Protein AF-A0A819LR64-F1 (afdb_monomer_lite)

Secondary structure (DSSP, 8-state):
-HHHHHHHHHHHHHHTT-TT--HHHHHHHTT--HHHHHHHHT--HHHHH--TTS----S---HHHHHHHHHHHHSS---HHHHHHHHHHHS-----HHHHHHHHHHH-

Radius of gyration: 18.16 Å; chains: 1; bounding box: 39×25×45 Å

Structure (mmCIF, N/CA/C/O backbone):
data_AF-A0A819LR64-F1
#
_entry.id   AF-A0A819LR64-F1
#
loop_
_atom_site.group_PDB
_atom_site.id
_atom_site.type_symbol
_atom_site.label_atom_id
_atom_site.label_alt_id
_atom_site.label_comp_id
_atom_site.label_asym_id
_atom_site.label_entity_id
_atom_site.label_seq_id
_atom_site.pdbx_PDB_ins_code
_atom_site.Cartn_x
_atom_site.Cartn_y
_atom_site.Cartn_z
_atom_site.occupancy
_atom_site.B_iso_or_equiv
_atom_site.auth_seq_id
_atom_site.auth_comp_id
_atom_site.auth_asym_id
_atom_site.auth_atom_id
_atom_site.pdbx_PDB_model_num
ATOM 1 N N . MET A 1 1 ? 8.324 -9.365 2.321 1.00 69.75 1 MET A N 1
ATOM 2 C CA . MET A 1 1 ? 8.690 -7.934 2.424 1.00 69.75 1 MET A CA 1
ATOM 3 C C . MET A 1 1 ? 9.519 -7.476 1.227 1.00 69.75 1 MET A C 1
ATOM 5 O O . MET A 1 1 ? 9.051 -6.611 0.498 1.00 69.75 1 MET A O 1
ATOM 9 N N . VAL A 1 2 ? 10.670 -8.108 0.961 1.00 83.69 2 VAL A N 1
ATOM 10 C CA . VAL A 1 2 ? 11.560 -7.803 -0.181 1.00 83.69 2 VAL A CA 1
ATOM 11 C C . VAL A 1 2 ? 10.827 -7.797 -1.532 1.00 83.69 2 VAL A C 1
ATOM 13 O O . VAL A 1 2 ? 10.975 -6.851 -2.296 1.00 83.69 2 VAL A O 1
ATOM 16 N N . ASP A 1 3 ? 9.954 -8.774 -1.795 1.00 87.81 3 ASP A N 1
ATOM 17 C CA . ASP A 1 3 ? 9.194 -8.854 -3.058 1.00 87.81 3 ASP A CA 1
ATOM 18 C C . ASP A 1 3 ? 8.309 -7.625 -3.318 1.00 87.81 3 ASP A C 1
ATOM 20 O O . ASP A 1 3 ? 8.101 -7.225 -4.462 1.00 87.81 3 ASP A O 1
ATOM 24 N N . ARG A 1 4 ? 7.787 -7.008 -2.250 1.00 87.50 4 ARG A N 1
ATOM 25 C CA . ARG A 1 4 ? 6.914 -5.827 -2.335 1.00 87.50 4 ARG A CA 1
ATOM 26 C C . ARG A 1 4 ? 7.721 -4.599 -2.747 1.00 87.50 4 ARG A C 1
ATOM 28 O O . ARG A 1 4 ? 7.294 -3.856 -3.620 1.00 87.50 4 ARG A O 1
ATOM 35 N N . ILE A 1 5 ? 8.905 -4.444 -2.155 1.00 88.38 5 ILE A N 1
ATOM 36 C CA . ILE A 1 5 ? 9.862 -3.381 -2.481 1.00 88.38 5 ILE A CA 1
ATOM 37 C C . ILE A 1 5 ? 10.343 -3.549 -3.926 1.00 88.38 5 ILE A C 1
ATOM 39 O O . ILE A 1 5 ? 10.304 -2.592 -4.691 1.00 88.38 5 ILE A O 1
ATOM 43 N N . LYS A 1 6 ? 10.692 -4.778 -4.336 1.00 90.19 6 LYS A N 1
ATOM 44 C CA . LYS A 1 6 ? 11.076 -5.090 -5.722 1.00 90.19 6 LYS A CA 1
ATOM 45 C C . LYS A 1 6 ? 9.985 -4.712 -6.731 1.00 90.19 6 LYS A C 1
ATOM 47 O O . LYS A 1 6 ? 10.311 -4.159 -7.773 1.00 90.19 6 LYS A O 1
ATOM 52 N N . CYS A 1 7 ? 8.703 -4.942 -6.425 1.00 90.88 7 CYS A N 1
ATOM 53 C CA . CYS A 1 7 ? 7.601 -4.512 -7.302 1.00 90.88 7 CYS A CA 1
ATOM 54 C C . CYS A 1 7 ? 7.598 -2.996 -7.539 1.00 90.88 7 CYS A C 1
ATOM 56 O O . CYS A 1 7 ? 7.376 -2.556 -8.664 1.00 90.88 7 CYS A O 1
ATOM 58 N N . ILE A 1 8 ? 7.821 -2.205 -6.485 1.00 90.81 8 ILE A N 1
ATOM 59 C CA . ILE A 1 8 ? 7.841 -0.742 -6.595 1.00 90.81 8 ILE A CA 1
ATOM 60 C C . ILE A 1 8 ? 9.077 -0.291 -7.373 1.00 90.81 8 ILE A C 1
ATOM 62 O O . ILE A 1 8 ? 8.935 0.477 -8.318 1.00 90.81 8 ILE A O 1
ATOM 66 N N . ALA A 1 9 ? 10.249 -0.844 -7.060 1.00 92.06 9 ALA A N 1
ATOM 67 C CA . ALA A 1 9 ? 11.491 -0.516 -7.754 1.00 92.06 9 ALA A CA 1
ATOM 68 C C . ALA A 1 9 ? 11.424 -0.844 -9.257 1.00 92.06 9 ALA A C 1
ATOM 70 O O . ALA A 1 9 ? 11.832 -0.044 -10.093 1.00 92.06 9 ALA A O 1
ATOM 71 N N . PHE A 1 10 ? 10.855 -1.994 -9.633 1.00 93.25 10 PHE A N 1
ATOM 72 C CA . PHE A 1 10 ? 10.681 -2.346 -11.044 1.00 93.25 10 PHE A CA 1
ATOM 73 C C . PHE A 1 10 ? 9.659 -1.457 -11.756 1.00 93.25 10 PHE A C 1
ATOM 75 O O . PHE A 1 10 ? 9.827 -1.172 -12.941 1.00 93.25 10 PHE A O 1
ATOM 82 N N . ARG A 1 11 ? 8.612 -1.000 -11.059 1.00 91.12 11 ARG A N 1
ATOM 83 C CA . ARG A 1 11 ? 7.694 0.007 -11.604 1.00 91.12 11 ARG A CA 1
ATOM 84 C C . ARG A 1 11 ? 8.431 1.321 -11.856 1.00 91.12 11 ARG A C 1
ATOM 86 O O . ARG A 1 11 ? 8.302 1.863 -12.940 1.00 91.12 11 ARG A O 1
ATOM 93 N N . GLU A 1 12 ? 9.226 1.792 -10.902 1.00 92.56 12 GLU A N 1
ATOM 94 C CA . GLU A 1 12 ? 10.014 3.021 -11.057 1.00 92.56 12 GLU A CA 1
ATOM 95 C C . GLU A 1 12 ? 11.016 2.914 -12.209 1.00 92.56 12 GLU A C 1
ATOM 97 O O . GLU A 1 12 ? 11.110 3.828 -13.01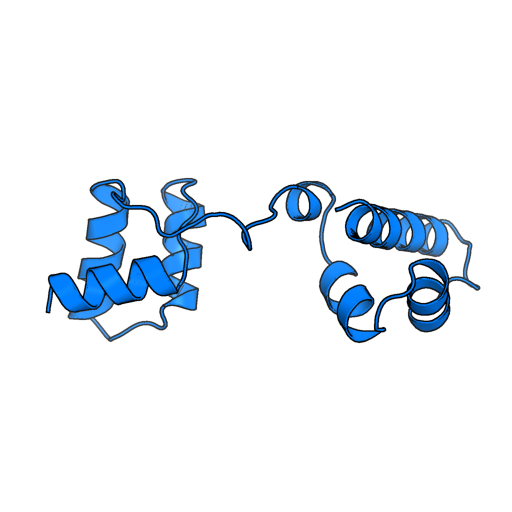9 1.00 92.56 12 GLU A O 1
ATOM 102 N N . ALA A 1 13 ? 11.686 1.769 -12.362 1.00 93.06 13 ALA A N 1
ATOM 103 C CA . ALA A 1 13 ? 12.560 1.512 -13.505 1.00 93.06 13 ALA A CA 1
ATOM 104 C C . ALA A 1 13 ? 11.798 1.534 -14.843 1.00 93.06 13 ALA A C 1
ATOM 106 O O . ALA A 1 13 ? 12.288 2.087 -15.829 1.00 93.06 13 ALA A O 1
ATOM 107 N N . ARG A 1 14 ? 10.586 0.962 -14.887 1.00 93.75 14 ARG A N 1
ATOM 108 C CA . ARG A 1 14 ? 9.708 1.035 -16.062 1.00 93.75 14 ARG A CA 1
ATOM 109 C C . ARG A 1 14 ? 9.353 2.482 -16.390 1.00 93.75 14 ARG A C 1
ATOM 111 O O . ARG A 1 14 ? 9.475 2.885 -17.543 1.00 93.75 14 ARG A O 1
ATOM 118 N N . ASP A 1 15 ? 8.905 3.229 -15.386 1.00 90.69 15 ASP A N 1
ATOM 119 C CA . ASP A 1 15 ? 8.478 4.622 -15.527 1.00 90.69 15 ASP A CA 1
ATOM 120 C C . ASP A 1 15 ? 9.664 5.525 -15.931 1.00 90.69 15 ASP A C 1
ATOM 122 O O . ASP A 1 15 ? 9.475 6.494 -16.659 1.00 90.69 15 ASP A O 1
ATOM 126 N N . ALA A 1 16 ? 10.893 5.153 -15.555 1.00 94.44 16 ALA A N 1
ATOM 127 C CA . ALA A 1 16 ? 12.141 5.788 -15.984 1.00 94.44 16 ALA A CA 1
ATOM 128 C C . ALA A 1 16 ? 12.603 5.402 -17.407 1.00 94.44 16 ALA A C 1
ATOM 130 O O . ALA A 1 16 ? 13.621 5.910 -17.873 1.00 94.44 16 ALA A O 1
ATOM 131 N N . GLY A 1 17 ? 11.885 4.515 -18.106 1.00 92.19 17 GLY A N 1
ATOM 132 C CA . GLY A 1 17 ? 12.143 4.188 -19.514 1.00 92.19 17 GLY A CA 1
ATOM 133 C C . GLY A 1 17 ? 12.469 2.723 -19.810 1.00 92.19 17 GLY A C 1
ATOM 134 O O . GLY A 1 17 ? 12.589 2.361 -20.980 1.00 92.19 17 GLY A O 1
ATOM 135 N N . ALA A 1 18 ? 12.548 1.840 -18.808 1.00 92.88 18 ALA A N 1
ATOM 136 C CA . ALA A 1 18 ? 12.692 0.398 -19.032 1.00 92.88 18 ALA A CA 1
ATOM 137 C C . ALA A 1 18 ? 11.347 -0.236 -19.449 1.00 92.88 18 ALA A C 1
ATOM 139 O O . ALA A 1 18 ? 10.738 -1.020 -18.720 1.00 92.88 18 ALA A O 1
ATOM 140 N N . THR A 1 19 ? 10.855 0.121 -20.637 1.00 90.69 19 THR A N 1
ATOM 141 C CA . THR A 1 19 ? 9.506 -0.215 -21.136 1.00 90.69 19 THR A CA 1
ATOM 142 C C . THR A 1 19 ? 9.239 -1.715 -21.278 1.00 90.69 19 THR A C 1
ATOM 144 O O . THR A 1 19 ? 8.082 -2.132 -21.215 1.00 90.69 19 THR A O 1
ATOM 147 N N . PHE A 1 20 ? 10.286 -2.540 -21.400 1.00 91.12 20 PHE A N 1
ATOM 148 C CA . PHE A 1 20 ? 10.171 -4.002 -21.423 1.00 91.12 20 PHE A CA 1
ATOM 149 C C . PHE A 1 20 ? 9.647 -4.581 -20.096 1.00 91.12 20 PHE A C 1
ATOM 151 O O . PHE A 1 20 ? 9.111 -5.692 -20.067 1.00 91.12 20 PHE A O 1
ATOM 158 N N . ILE A 1 21 ? 9.779 -3.838 -18.991 1.00 94.12 21 ILE A N 1
ATOM 159 C CA . ILE A 1 21 ? 9.316 -4.264 -17.676 1.00 94.12 21 ILE A CA 1
ATOM 160 C C . ILE A 1 21 ? 7.787 -4.151 -17.622 1.00 94.12 21 ILE A C 1
ATOM 162 O O . ILE A 1 21 ? 7.202 -3.102 -17.347 1.00 94.12 21 ILE A O 1
ATOM 166 N N . ASN A 1 22 ? 7.117 -5.278 -17.836 1.00 93.44 22 ASN A N 1
ATOM 167 C CA . ASN A 1 22 ? 5.673 -5.407 -17.676 1.00 93.44 22 ASN A CA 1
ATOM 168 C C . ASN A 1 22 ? 5.312 -6.228 -16.419 1.00 93.44 22 ASN A C 1
ATOM 170 O O . ASN A 1 22 ? 6.173 -6.772 -15.726 1.00 93.44 22 ASN A O 1
ATOM 174 N N . ARG A 1 23 ? 4.015 -6.305 -16.091 1.00 91.44 23 ARG A N 1
ATOM 175 C CA . ARG A 1 23 ? 3.536 -7.006 -14.882 1.00 91.44 23 ARG A CA 1
ATOM 176 C C . ARG A 1 23 ? 3.858 -8.499 -14.884 1.00 91.44 23 ARG A C 1
ATOM 178 O O . ARG A 1 23 ? 4.098 -9.041 -13.810 1.00 91.44 23 ARG A O 1
ATOM 185 N N . GLN A 1 24 ? 3.839 -9.136 -16.055 1.00 94.12 24 GLN A N 1
ATOM 186 C CA . GLN A 1 24 ? 4.172 -10.552 -16.203 1.00 94.12 24 GLN A CA 1
ATOM 187 C C . GLN A 1 24 ? 5.660 -10.768 -15.925 1.00 94.12 24 GLN A C 1
ATOM 189 O O . GLN A 1 24 ? 6.009 -11.538 -15.042 1.00 94.12 24 GLN A O 1
ATOM 194 N N . TRP A 1 25 ? 6.519 -9.969 -16.560 1.00 95.50 25 TRP A N 1
ATOM 195 C CA . TRP A 1 25 ? 7.963 -10.011 -16.349 1.00 95.50 25 TRP A CA 1
ATOM 196 C C . TRP A 1 25 ? 8.340 -9.825 -14.874 1.00 95.50 25 TRP A C 1
ATOM 198 O O . TRP A 1 25 ? 9.156 -10.568 -14.334 1.00 95.50 25 TRP A O 1
ATOM 208 N N . MET A 1 26 ? 7.712 -8.862 -14.186 1.00 93.94 26 MET A N 1
ATOM 209 C CA . MET A 1 26 ? 7.939 -8.667 -12.751 1.00 93.94 26 MET A CA 1
ATOM 210 C C . MET A 1 26 ? 7.500 -9.878 -11.930 1.00 93.94 26 MET A C 1
ATOM 212 O O . MET A 1 26 ? 8.223 -10.272 -11.021 1.00 93.94 26 MET A O 1
ATOM 216 N N . ALA A 1 27 ? 6.324 -10.438 -12.231 1.00 94.75 27 ALA A N 1
ATOM 217 C CA . ALA A 1 27 ? 5.767 -11.599 -11.542 1.00 94.75 27 ALA A CA 1
ATOM 218 C C . ALA A 1 27 ? 6.719 -12.799 -11.640 1.00 94.75 27 ALA A C 1
ATOM 220 O O . ALA A 1 27 ? 7.048 -13.404 -10.618 1.00 94.75 27 ALA A O 1
ATOM 221 N N . ASP A 1 28 ? 7.247 -13.041 -12.840 1.00 95.44 28 ASP A N 1
ATOM 222 C CA . ASP A 1 28 ? 8.216 -14.099 -13.111 1.00 95.44 28 ASP A CA 1
ATOM 223 C C . ASP A 1 28 ? 9.536 -13.844 -12.363 1.00 95.44 28 ASP A C 1
ATOM 225 O O . ASP A 1 28 ? 10.074 -14.748 -11.725 1.00 95.44 28 ASP A O 1
ATOM 229 N N . LYS A 1 29 ? 10.031 -12.595 -12.346 1.00 94.69 29 LYS A N 1
ATOM 230 C CA . LYS A 1 29 ? 11.287 -12.230 -11.662 1.00 94.69 29 LYS A CA 1
ATOM 231 C C . LYS A 1 29 ? 11.245 -12.299 -10.143 1.00 94.69 29 LYS A C 1
ATOM 233 O O . LYS A 1 29 ? 12.281 -12.535 -9.526 1.00 94.69 29 LYS A O 1
ATOM 238 N N . ILE A 1 30 ? 10.095 -12.045 -9.529 1.00 93.00 30 ILE A N 1
ATOM 239 C CA . ILE A 1 30 ? 9.943 -12.119 -8.069 1.00 93.00 30 ILE A CA 1
ATOM 240 C C . ILE A 1 30 ? 9.307 -13.437 -7.612 1.00 93.00 30 ILE A C 1
ATOM 242 O O . ILE A 1 30 ? 9.034 -13.581 -6.423 1.00 93.00 30 ILE A O 1
ATOM 246 N N . HIS A 1 31 ? 9.045 -14.370 -8.535 1.00 93.31 31 HIS A N 1
ATOM 247 C CA . HIS A 1 31 ? 8.357 -15.640 -8.283 1.00 93.31 31 HIS A CA 1
ATOM 248 C C . HIS A 1 31 ? 7.017 -15.462 -7.547 1.00 93.31 31 HIS A C 1
ATOM 250 O O . HIS A 1 31 ? 6.716 -16.131 -6.555 1.00 93.31 31 HIS A O 1
ATOM 256 N N . ARG A 1 32 ? 6.194 -14.517 -8.015 1.00 92.56 32 ARG A N 1
ATOM 257 C CA . ARG A 1 32 ? 4.849 -14.252 -7.478 1.00 92.56 32 ARG A CA 1
ATOM 258 C C . ARG A 1 32 ? 3.818 -14.221 -8.591 1.00 92.56 32 ARG A C 1
ATOM 260 O O . ARG A 1 32 ? 4.138 -14.190 -9.766 1.00 92.56 32 ARG A O 1
ATOM 267 N N . THR A 1 33 ? 2.546 -14.189 -8.210 1.00 93.12 33 THR A N 1
ATOM 268 C CA . THR A 1 33 ? 1.453 -14.057 -9.172 1.00 93.12 33 THR A CA 1
ATOM 269 C C . THR A 1 33 ? 1.360 -12.633 -9.719 1.00 93.12 33 THR A C 1
ATOM 271 O O . THR A 1 33 ? 1.621 -11.651 -9.023 1.00 93.12 33 THR A O 1
ATOM 274 N N . THR A 1 34 ? 0.872 -12.487 -10.946 1.00 92.75 34 THR A N 1
ATOM 275 C CA . THR A 1 34 ? 0.538 -11.175 -11.529 1.00 92.75 34 THR A CA 1
ATOM 276 C C . THR A 1 34 ? -0.489 -10.405 -10.696 1.00 92.75 34 THR A C 1
ATOM 278 O O . THR A 1 34 ? -0.447 -9.173 -10.629 1.00 92.75 34 THR A O 1
ATOM 281 N N . ARG A 1 35 ? -1.382 -11.115 -9.991 1.00 91.31 35 ARG A N 1
ATOM 282 C CA . ARG A 1 35 ? -2.305 -10.529 -9.008 1.00 91.31 35 ARG A CA 1
ATOM 283 C C . ARG A 1 35 ? -1.557 -9.889 -7.840 1.00 91.31 35 ARG A C 1
ATOM 285 O O . ARG A 1 35 ? -1.907 -8.782 -7.436 1.00 91.31 35 ARG A O 1
ATOM 292 N N . PHE A 1 36 ? -0.524 -10.551 -7.317 1.00 89.50 36 PHE A N 1
ATOM 293 C CA . PHE A 1 36 ? 0.340 -9.968 -6.293 1.00 89.50 36 PHE A CA 1
ATOM 294 C C . PHE A 1 36 ? 0.982 -8.676 -6.808 1.00 89.50 36 PHE A C 1
ATOM 296 O O . PHE A 1 36 ? 0.814 -7.635 -6.178 1.00 89.50 36 PHE A O 1
ATOM 303 N N . VAL A 1 37 ? 1.616 -8.707 -7.985 1.00 90.69 37 VAL A N 1
ATOM 304 C CA . VAL A 1 37 ? 2.233 -7.513 -8.593 1.00 90.69 37 VAL A CA 1
ATOM 305 C C . VAL A 1 37 ? 1.202 -6.392 -8.761 1.00 90.69 37 VAL A C 1
ATOM 307 O O . VAL A 1 37 ? 1.455 -5.260 -8.364 1.00 90.69 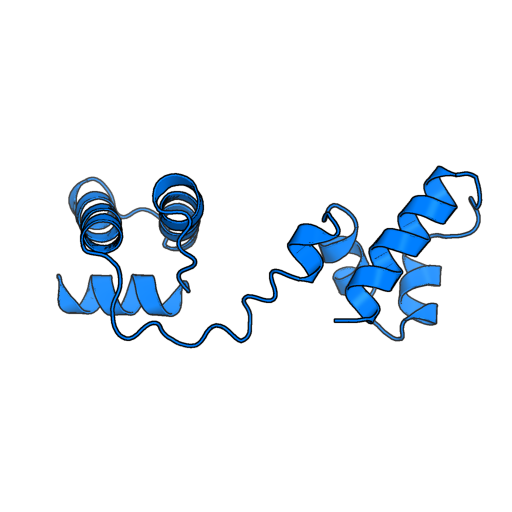37 VAL A O 1
ATOM 310 N N . SER A 1 38 ? 0.002 -6.696 -9.259 1.00 89.81 38 SER A N 1
ATOM 311 C CA . SER A 1 38 ? -1.073 -5.710 -9.454 1.00 89.81 38 SER A CA 1
ATOM 312 C C . SER A 1 38 ? -1.526 -5.053 -8.146 1.00 89.81 38 SER A C 1
ATOM 314 O O . SER A 1 38 ? -1.743 -3.842 -8.109 1.00 89.81 38 SER A O 1
ATOM 316 N N . ASN A 1 39 ? -1.608 -5.822 -7.056 1.00 87.62 39 ASN A N 1
ATOM 317 C CA . ASN A 1 39 ? -1.951 -5.303 -5.730 1.00 87.62 39 ASN A CA 1
ATOM 318 C C . ASN A 1 39 ? -0.890 -4.342 -5.174 1.00 87.62 39 ASN A C 1
ATOM 320 O O . ASN A 1 39 ? -1.230 -3.428 -4.419 1.00 87.62 39 ASN A O 1
ATOM 324 N N . TRP A 1 40 ? 0.381 -4.548 -5.526 1.00 86.88 40 TRP A N 1
ATOM 325 C CA . TRP A 1 40 ? 1.506 -3.714 -5.090 1.00 86.88 40 TRP A CA 1
ATOM 326 C C . TRP A 1 40 ? 1.865 -2.605 -6.084 1.00 86.88 40 TRP A C 1
ATOM 328 O O . TRP A 1 40 ? 2.526 -1.643 -5.708 1.00 86.88 40 TRP A O 1
ATOM 338 N N . TRP A 1 41 ? 1.343 -2.667 -7.310 1.00 83.12 41 TRP A N 1
ATOM 339 C CA . TRP A 1 41 ? 1.647 -1.739 -8.400 1.00 83.12 41 TRP A CA 1
ATOM 340 C C . TRP A 1 41 ? 1.367 -0.274 -8.060 1.00 83.12 41 TRP A C 1
ATOM 342 O O . TRP A 1 41 ? 2.115 0.610 -8.456 1.00 83.12 41 TRP A O 1
ATOM 352 N N . LYS A 1 42 ? 0.281 0.005 -7.333 1.00 82.75 42 LYS A N 1
ATOM 353 C CA . LYS A 1 42 ? -0.133 1.374 -6.971 1.00 82.75 42 LYS A CA 1
ATOM 354 C C . LYS A 1 42 ? 0.270 1.775 -5.549 1.00 82.75 42 LYS A C 1
ATOM 356 O O . LYS A 1 42 ? -0.154 2.820 -5.070 1.00 82.75 42 LYS A O 1
ATOM 361 N N . LYS A 1 43 ? 1.026 0.929 -4.848 1.00 83.38 43 LYS A N 1
ATOM 362 C CA . LYS A 1 43 ? 1.413 1.179 -3.458 1.00 83.38 43 LYS A CA 1
ATOM 363 C C . LYS A 1 43 ? 2.719 1.970 -3.394 1.00 83.38 43 LYS A C 1
ATOM 365 O O . LYS A 1 43 ? 3.513 1.954 -4.338 1.00 83.38 43 LYS A O 1
ATOM 370 N N . SER A 1 44 ? 2.908 2.687 -2.291 1.00 81.62 44 SER A N 1
ATOM 371 C CA . SER A 1 44 ? 4.148 3.401 -1.968 1.00 81.62 44 SER A CA 1
ATOM 372 C C . SER A 1 44 ? 5.059 2.548 -1.084 1.00 81.62 44 SER A C 1
ATOM 374 O O . SER A 1 44 ? 4.594 1.599 -0.447 1.00 81.62 44 SER A O 1
ATOM 376 N N . TYR A 1 45 ? 6.347 2.900 -0.999 1.00 80.25 45 TYR A N 1
ATOM 377 C CA . TYR A 1 45 ? 7.296 2.196 -0.132 1.00 80.25 45 TYR A CA 1
ATOM 378 C C . TYR A 1 45 ? 6.809 2.130 1.319 1.00 80.25 45 TYR A C 1
ATOM 380 O O . TYR A 1 45 ? 6.811 1.051 1.901 1.00 80.25 45 TYR A O 1
ATOM 388 N N . GLY A 1 46 ? 6.271 3.225 1.871 1.00 71.31 46 GLY A N 1
ATOM 389 C CA . GLY A 1 46 ? 5.681 3.238 3.219 1.00 71.31 46 GLY A CA 1
ATOM 390 C C . GLY A 1 46 ? 4.589 2.177 3.416 1.00 71.31 46 GLY A C 1
ATOM 391 O O . GLY A 1 46 ? 4.514 1.536 4.461 1.00 71.31 46 GLY A O 1
ATOM 392 N N . GLN A 1 47 ? 3.799 1.897 2.376 1.00 72.00 47 GLN A N 1
ATOM 393 C CA . GLN A 1 47 ? 2.781 0.845 2.410 1.00 72.00 47 GLN A CA 1
ATOM 394 C C . GLN A 1 47 ? 3.359 -0.578 2.298 1.00 72.00 47 GLN A C 1
ATOM 396 O O . GLN A 1 47 ? 2.660 -1.534 2.630 1.00 72.00 47 GLN A O 1
ATOM 401 N N . CYS A 1 48 ? 4.606 -0.753 1.845 1.00 72.62 48 CYS A N 1
ATOM 402 C CA . CYS A 1 48 ? 5.303 -2.046 1.874 1.00 72.62 48 CYS A CA 1
ATOM 403 C C . CYS A 1 48 ? 5.747 -2.443 3.279 1.00 72.62 48 CYS A C 1
ATOM 405 O O . CYS A 1 48 ? 5.699 -3.634 3.599 1.00 72.62 48 CYS A O 1
ATOM 407 N N . PHE A 1 49 ? 6.150 -1.456 4.084 1.00 68.44 49 PHE A N 1
ATOM 408 C CA . PHE A 1 49 ? 6.518 -1.618 5.495 1.00 68.44 49 PHE A CA 1
ATOM 409 C C . PHE A 1 49 ? 5.296 -1.731 6.403 1.00 68.44 49 PHE A C 1
ATOM 411 O O . PHE A 1 49 ? 5.363 -2.350 7.461 1.00 68.44 49 PHE A O 1
ATOM 418 N N . ALA A 1 50 ? 4.164 -1.192 5.954 1.00 61.38 50 ALA A N 1
ATOM 419 C CA . ALA A 1 50 ? 2.856 -1.383 6.554 1.00 61.38 50 ALA A CA 1
ATOM 420 C C . ALA A 1 50 ? 2.348 -2.826 6.330 1.00 61.38 50 ALA A C 1
ATOM 422 O O . ALA A 1 50 ? 1.345 -3.066 5.652 1.00 61.38 50 ALA A O 1
ATOM 423 N N . ASP A 1 51 ? 3.080 -3.821 6.844 1.00 53.19 51 ASP A N 1
ATOM 424 C CA . ASP A 1 51 ? 2.677 -5.220 6.778 1.00 53.19 51 ASP A CA 1
ATOM 425 C C . ASP A 1 51 ? 1.675 -5.551 7.878 1.00 53.19 51 ASP A C 1
ATOM 427 O O . ASP A 1 51 ? 1.992 -6.054 8.953 1.00 53.19 51 ASP A O 1
ATOM 431 N N . TYR A 1 52 ? 0.420 -5.240 7.594 1.00 56.47 52 TYR A N 1
ATOM 432 C CA . TYR A 1 52 ? -0.653 -5.417 8.551 1.00 56.47 52 TYR A CA 1
ATOM 433 C C . TYR A 1 52 ? -1.205 -6.844 8.657 1.00 56.47 52 TYR A C 1
ATOM 435 O O . TYR A 1 52 ? -2.139 -7.078 9.427 1.00 56.47 52 TYR A O 1
ATOM 443 N N . SER A 1 53 ? -0.674 -7.796 7.883 1.00 49.31 53 SER A N 1
ATOM 444 C CA . SER A 1 53 ? -1.090 -9.200 7.974 1.00 49.31 53 SER A CA 1
ATOM 445 C C . SER A 1 53 ? -0.612 -9.880 9.258 1.00 49.31 53 SER A C 1
ATOM 447 O O . SER A 1 53 ? -1.221 -10.864 9.659 1.00 49.31 53 SER A O 1
ATOM 449 N N . ASN A 1 54 ? 0.423 -9.336 9.913 1.00 44.28 54 ASN A N 1
ATOM 450 C CA . ASN A 1 54 ? 0.973 -9.845 11.176 1.00 44.28 54 ASN A CA 1
ATOM 451 C C . ASN A 1 54 ? 0.595 -9.013 12.407 1.00 44.28 54 ASN A C 1
ATOM 453 O O . ASN A 1 54 ? 0.998 -9.355 13.518 1.00 44.28 54 ASN A O 1
ATOM 457 N N . VAL A 1 55 ? -0.182 -7.935 12.254 1.00 53.56 55 VAL A N 1
ATOM 458 C CA . VAL A 1 55 ? -0.710 -7.234 13.426 1.00 53.56 55 VAL A CA 1
ATOM 459 C C . VAL A 1 55 ? -1.834 -8.102 13.968 1.00 53.56 55 VAL A C 1
ATOM 461 O O . VAL A 1 55 ? -2.939 -8.117 13.427 1.00 53.56 55 VAL A O 1
ATOM 464 N N . GLY A 1 56 ? -1.503 -8.895 14.985 1.00 50.47 56 GLY A N 1
ATOM 465 C CA . GLY A 1 56 ? -2.445 -9.757 15.678 1.00 50.47 56 GLY A CA 1
ATOM 466 C C . GLY A 1 56 ? -3.647 -8.979 16.211 1.00 50.47 56 GLY A C 1
ATOM 467 O O . GLY A 1 56 ? -3.713 -7.747 16.173 1.00 50.47 56 GLY A O 1
ATOM 468 N N . THR A 1 57 ? -4.629 -9.713 16.721 1.00 54.72 57 THR A N 1
ATOM 469 C CA . THR A 1 57 ? -5.802 -9.105 17.350 1.00 54.72 57 THR A CA 1
ATOM 470 C C . THR A 1 57 ? -5.337 -8.169 18.465 1.00 54.72 57 THR A C 1
ATOM 472 O O . THR A 1 57 ? -4.785 -8.629 19.461 1.00 54.72 57 THR A O 1
ATOM 475 N N . LYS A 1 58 ? -5.555 -6.857 18.316 1.00 61.84 58 LYS A N 1
ATOM 476 C CA . LYS A 1 58 ? -5.333 -5.930 19.428 1.00 61.84 58 LYS A CA 1
ATOM 4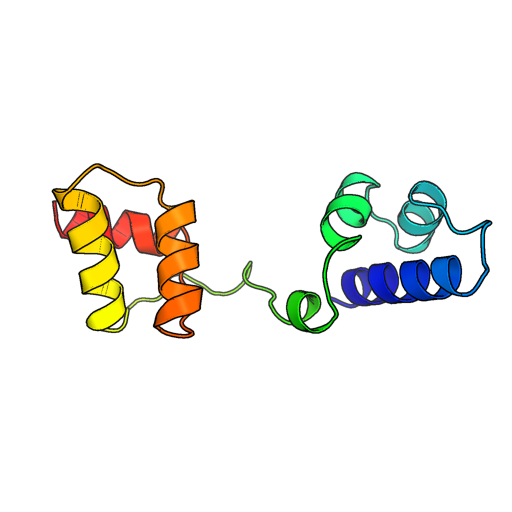77 C C . LYS A 1 58 ? -6.275 -6.297 20.569 1.00 61.84 58 LYS A C 1
ATOM 479 O O . LYS A 1 58 ? -7.490 -6.292 20.382 1.00 61.84 58 LYS A O 1
ATOM 484 N N . LEU A 1 59 ? -5.694 -6.628 21.724 1.00 57.81 59 LEU A N 1
ATOM 485 C CA . LEU A 1 59 ? -6.429 -6.968 22.946 1.00 57.81 59 LEU A CA 1
ATOM 486 C C . LEU A 1 59 ? -7.127 -5.744 23.557 1.00 57.81 59 LEU A C 1
ATOM 488 O O . LEU A 1 59 ? -8.166 -5.902 24.192 1.00 57.81 59 LEU A O 1
ATOM 492 N N . LYS A 1 60 ? -6.578 -4.541 23.337 1.00 66.62 60 LYS A N 1
ATOM 493 C CA . LYS A 1 60 ? -7.170 -3.257 23.730 1.00 66.62 60 LYS A CA 1
ATOM 494 C C . LYS A 1 60 ? -7.031 -2.235 22.594 1.00 66.62 60 LYS A C 1
ATOM 496 O O . LYS A 1 60 ? -5.920 -2.005 22.121 1.00 66.62 60 LYS A O 1
ATOM 501 N N . LEU A 1 61 ? -8.150 -1.659 22.151 1.00 70.88 61 LEU A N 1
ATOM 502 C CA . LEU A 1 61 ? -8.192 -0.416 21.368 1.00 70.88 61 LEU A CA 1
ATOM 503 C C . LEU A 1 61 ? -8.133 0.798 22.299 1.00 70.88 61 LEU A C 1
ATOM 505 O O . LEU A 1 61 ? -8.624 0.717 23.427 1.00 70.88 61 LEU A O 1
ATOM 509 N N . SER A 1 62 ? -7.640 1.927 21.785 1.00 77.44 62 SER A N 1
ATOM 510 C CA . SER A 1 62 ? -7.866 3.239 22.402 1.00 77.44 62 SER A CA 1
ATOM 511 C C . SER A 1 62 ? -9.364 3.513 22.607 1.00 77.44 62 SER A C 1
ATOM 513 O O . SER A 1 62 ? -10.190 3.069 21.807 1.00 77.44 62 SER A O 1
ATOM 515 N N . GLU A 1 63 ? -9.731 4.261 23.652 1.00 78.31 63 GLU A N 1
ATOM 516 C CA . GLU A 1 63 ? -11.132 4.654 23.902 1.00 78.31 63 GLU A CA 1
ATOM 517 C C . GLU A 1 63 ? -11.745 5.361 22.690 1.00 78.31 63 GLU A C 1
ATOM 519 O O . GLU A 1 63 ? -12.853 5.040 22.267 1.00 78.31 63 GLU A O 1
ATOM 524 N N . ALA A 1 64 ? -10.977 6.244 22.052 1.00 78.25 64 ALA A N 1
ATOM 525 C CA . ALA A 1 64 ? -11.403 6.941 20.846 1.00 78.25 64 ALA A CA 1
ATOM 526 C C . ALA A 1 64 ? -11.652 5.986 19.662 1.00 78.25 64 ALA A C 1
ATOM 528 O O . ALA A 1 64 ? -12.569 6.193 18.868 1.00 78.25 64 ALA A O 1
ATOM 529 N N . GLY A 1 65 ? -10.867 4.913 19.539 1.00 76.88 65 GLY A N 1
ATOM 530 C CA . GLY A 1 65 ? -11.101 3.868 18.548 1.00 76.88 65 GLY A CA 1
ATOM 531 C C . GLY A 1 65 ? -12.338 3.013 18.850 1.00 76.88 65 GLY A C 1
ATOM 532 O O . GLY A 1 65 ? -13.050 2.624 17.924 1.00 76.88 65 GLY A O 1
ATOM 533 N N . GLN A 1 66 ? -12.625 2.753 20.129 1.00 81.25 66 GLN A N 1
ATOM 534 C CA . GLN A 1 66 ? -13.843 2.057 20.563 1.00 81.25 66 GLN A CA 1
ATOM 535 C C . GLN A 1 66 ? -15.096 2.897 20.280 1.00 81.25 66 GLN A C 1
ATOM 537 O O . GLN A 1 66 ? -16.069 2.374 19.738 1.00 81.25 66 GLN A O 1
ATOM 542 N N . ASP A 1 67 ? -15.040 4.207 20.534 1.00 83.25 67 ASP A N 1
ATOM 543 C CA . ASP A 1 67 ? -16.136 5.146 20.270 1.00 83.25 67 ASP A CA 1
ATOM 544 C C . ASP A 1 67 ? -16.494 5.221 18.772 1.00 83.25 67 ASP A C 1
ATOM 546 O O . ASP A 1 67 ? -17.668 5.221 18.399 1.00 83.25 67 ASP A O 1
ATOM 550 N N . ILE A 1 68 ? -15.491 5.170 17.883 1.00 81.81 68 ILE A N 1
ATOM 551 C CA . ILE A 1 68 ? -15.715 5.075 16.427 1.00 81.81 68 ILE A CA 1
ATOM 552 C C . ILE A 1 68 ? -16.462 3.780 16.066 1.00 81.81 68 ILE A C 1
ATOM 554 O O . ILE A 1 68 ? -17.375 3.804 15.238 1.00 81.81 68 ILE A O 1
ATOM 558 N N . ILE A 1 69 ? -16.104 2.643 16.678 1.00 81.94 69 ILE A N 1
ATOM 559 C CA . ILE A 1 69 ? -16.774 1.356 16.426 1.00 81.94 69 ILE A CA 1
ATOM 560 C C . ILE A 1 69 ? -18.225 1.390 16.924 1.00 81.94 69 ILE A C 1
ATOM 562 O O . ILE A 1 69 ? -19.107 0.903 16.208 1.00 81.94 69 ILE A O 1
ATOM 566 N N . ARG A 1 70 ? -18.471 1.972 18.105 1.00 81.25 70 ARG A N 1
ATOM 567 C CA . ARG A 1 70 ? -19.803 2.100 18.714 1.00 81.25 70 ARG A CA 1
ATOM 568 C C . ARG A 1 70 ? -20.720 2.974 17.855 1.00 81.25 70 ARG A C 1
ATOM 570 O O . ARG A 1 70 ? -21.710 2.478 17.322 1.00 81.25 70 ARG A O 1
ATOM 577 N N . LYS A 1 71 ? -20.292 4.200 17.530 1.00 82.44 71 LYS A N 1
ATOM 578 C CA . LYS A 1 71 ? -21.026 5.121 16.635 1.00 82.44 71 LYS A CA 1
ATOM 579 C C . LYS A 1 71 ? -21.339 4.507 15.268 1.00 82.44 71 LYS A C 1
ATOM 581 O O . LYS A 1 71 ? -22.432 4.681 14.733 1.00 82.44 71 LYS A O 1
ATOM 586 N N . ALA A 1 72 ? -20.394 3.755 14.701 1.00 79.75 72 ALA A N 1
ATOM 587 C CA . ALA A 1 72 ? -20.573 3.073 13.419 1.00 79.75 72 ALA A CA 1
ATOM 588 C C . ALA A 1 72 ? -21.476 1.826 13.481 1.00 79.75 72 ALA A C 1
ATOM 590 O O . ALA A 1 72 ? -21.768 1.237 12.433 1.00 79.75 72 ALA A O 1
ATOM 591 N N . SER A 1 73 ?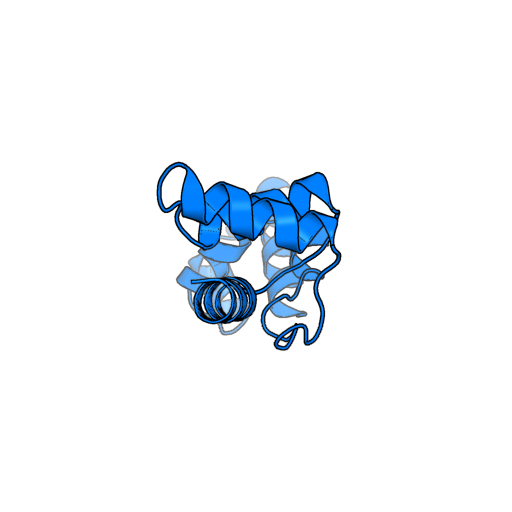 -21.843 1.370 14.678 1.00 73.88 73 SER A N 1
ATOM 592 C CA . SER A 1 73 ? -22.762 0.251 14.897 1.00 73.88 73 SER A CA 1
ATOM 593 C C . SER A 1 73 ? -24.182 0.753 15.171 1.00 73.88 73 SER A C 1
ATOM 595 O O . SER A 1 73 ? -25.111 0.165 14.625 1.00 73.88 73 SER A O 1
ATOM 597 N N . ASP A 1 74 ? -24.325 1.885 15.870 1.00 73.25 74 ASP A N 1
ATOM 598 C CA . ASP A 1 74 ? -25.625 2.456 16.256 1.00 73.25 74 ASP A CA 1
ATOM 599 C C . ASP A 1 74 ? -26.345 3.206 15.121 1.00 73.25 74 ASP A C 1
ATOM 601 O O . ASP A 1 74 ? -27.563 3.125 14.998 1.00 73.25 74 ASP A O 1
ATOM 605 N N . GLN A 1 75 ? -25.622 3.946 14.268 1.00 64.50 75 GLN A N 1
ATOM 606 C CA . GLN A 1 75 ? -26.263 4.889 13.328 1.00 64.50 75 GLN A CA 1
ATOM 607 C C . GLN A 1 75 ? -26.676 4.279 11.978 1.00 64.50 75 GLN A C 1
ATOM 609 O O . GLN A 1 75 ? -27.589 4.771 11.324 1.00 64.50 75 GLN A O 1
ATOM 614 N N . GLN A 1 76 ? -25.981 3.233 11.540 1.00 61.28 76 GLN A N 1
ATOM 615 C CA . GLN A 1 76 ? -26.260 2.402 10.363 1.00 61.28 76 GLN A CA 1
ATOM 616 C C . GLN A 1 76 ? -25.064 1.469 10.271 1.00 61.28 76 GLN A C 1
ATOM 618 O O . GLN A 1 76 ? -23.935 1.956 10.230 1.00 61.28 76 GLN A O 1
ATOM 623 N N . ARG A 1 77 ? -25.265 0.150 10.266 1.00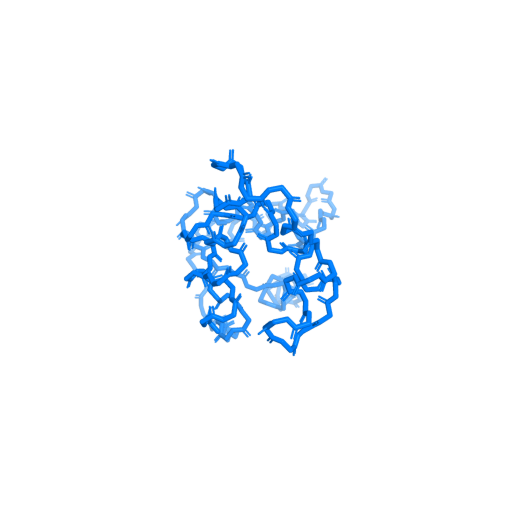 66.12 77 ARG A N 1
ATOM 624 C CA . ARG A 1 77 ? -24.166 -0.817 10.411 1.00 66.12 77 ARG A CA 1
ATOM 625 C C . ARG A 1 77 ? -23.148 -0.681 9.265 1.00 66.12 77 ARG A C 1
ATOM 627 O O . ARG A 1 77 ? -23.285 -1.298 8.212 1.00 66.12 77 ARG A O 1
ATOM 634 N N . ARG A 1 78 ? -22.105 0.137 9.457 1.00 75.44 78 ARG A N 1
ATOM 635 C CA . ARG A 1 78 ? -21.083 0.398 8.428 1.00 75.44 78 ARG A CA 1
ATOM 636 C C . ARG A 1 78 ? -20.195 -0.827 8.265 1.00 75.44 78 ARG A C 1
ATOM 638 O O . ARG A 1 78 ? -19.918 -1.539 9.235 1.00 75.44 78 ARG A O 1
ATOM 645 N N . SER A 1 79 ? -19.691 -1.072 7.058 1.00 80.25 79 SER A N 1
ATOM 646 C CA . SER A 1 79 ? -18.792 -2.208 6.835 1.00 80.25 79 SER A CA 1
ATOM 647 C C . SER A 1 79 ? -17.523 -2.082 7.690 1.00 80.25 79 SER A C 1
ATOM 649 O O . SER A 1 79 ? -16.950 -1.001 7.840 1.00 80.25 79 SER A O 1
ATOM 651 N N . SER A 1 80 ? -17.044 -3.199 8.242 1.00 79.44 80 SER A N 1
ATOM 652 C CA . SER A 1 80 ? -15.858 -3.211 9.113 1.00 79.44 80 SER A CA 1
ATOM 653 C C . SER A 1 80 ? -14.587 -2.711 8.402 1.00 79.44 80 SER A C 1
ATOM 655 O O . SER A 1 80 ? -13.648 -2.256 9.050 1.00 79.44 80 SER A O 1
ATOM 657 N N . SER A 1 81 ? -14.557 -2.743 7.061 1.00 78.06 81 SER A N 1
ATOM 658 C CA . SER A 1 81 ? -13.468 -2.156 6.271 1.00 78.06 81 SER A CA 1
ATOM 659 C C . SER A 1 81 ? -13.472 -0.627 6.293 1.00 78.06 81 SER A C 1
ATOM 661 O O . SER A 1 81 ? -12.394 -0.034 6.266 1.00 78.06 81 SER A O 1
ATOM 663 N N . VAL A 1 82 ? -14.648 0.007 6.310 1.00 81.38 82 VAL A N 1
ATOM 664 C CA . VAL A 1 82 ? -14.774 1.471 6.399 1.00 81.38 82 VAL A CA 1
ATOM 665 C C . VAL A 1 82 ? -14.353 1.934 7.789 1.00 81.38 82 VAL A C 1
ATOM 667 O O . VAL A 1 82 ? -13.487 2.793 7.905 1.00 81.38 82 VAL A O 1
ATOM 670 N N . VAL A 1 83 ? -14.858 1.270 8.830 1.00 82.56 83 VAL A N 1
ATOM 671 C CA . VAL A 1 83 ? -14.518 1.570 10.231 1.00 82.56 83 VAL A CA 1
ATOM 672 C C . VAL A 1 83 ? -13.015 1.454 10.483 1.00 82.56 83 VAL A C 1
ATOM 674 O O . VAL A 1 83 ? -12.411 2.328 11.094 1.00 82.56 83 VAL A O 1
ATOM 677 N N . ARG A 1 84 ? -12.369 0.414 9.946 1.00 80.38 84 ARG A N 1
ATOM 678 C CA . ARG A 1 84 ? -10.914 0.260 10.052 1.00 80.38 84 ARG A CA 1
ATOM 679 C C . ARG A 1 84 ? -10.143 1.424 9.425 1.00 80.38 84 ARG A C 1
ATOM 681 O O . ARG A 1 84 ? -9.146 1.850 10.000 1.00 80.38 84 ARG A O 1
ATOM 688 N N . LYS A 1 85 ? -10.552 1.883 8.236 1.00 80.19 85 LYS A N 1
ATOM 689 C CA . LYS A 1 85 ? -9.897 3.025 7.578 1.00 80.19 85 LYS A CA 1
ATOM 690 C C . LYS A 1 85 ? -10.048 4.284 8.421 1.00 80.19 85 LYS A C 1
ATOM 692 O O . LYS A 1 85 ? -9.060 4.959 8.657 1.00 80.19 85 LYS A O 1
ATOM 697 N N . GLU A 1 86 ? -11.244 4.519 8.948 1.00 81.25 86 GLU A N 1
ATOM 698 C CA . GLU A 1 86 ? -11.527 5.675 9.794 1.00 81.25 86 GLU A CA 1
ATOM 699 C C . GLU A 1 86 ? -10.684 5.683 11.079 1.00 81.25 86 GLU A C 1
ATOM 701 O O . GLU A 1 86 ? -10.130 6.719 11.438 1.00 81.25 86 GLU A O 1
ATOM 706 N N . ILE A 1 87 ? -10.509 4.534 11.742 1.00 80.56 87 ILE A N 1
ATOM 707 C CA . ILE A 1 87 ? -9.638 4.441 12.926 1.00 80.56 87 ILE A CA 1
ATOM 708 C C . ILE A 1 87 ? -8.168 4.682 12.545 1.00 80.56 87 ILE A C 1
ATOM 710 O O . ILE A 1 87 ? -7.464 5.417 13.238 1.00 80.56 87 ILE A O 1
ATOM 714 N N . ALA A 1 88 ? -7.714 4.123 11.419 1.00 79.31 88 ALA A N 1
ATOM 715 C CA . ALA A 1 88 ? -6.352 4.329 10.934 1.00 79.31 88 ALA A CA 1
ATOM 716 C C . ALA A 1 88 ? -6.075 5.794 10.557 1.00 79.31 88 ALA A C 1
ATOM 718 O O . ALA A 1 88 ? -4.980 6.286 10.812 1.00 79.31 88 ALA A O 1
ATOM 719 N N . GLU A 1 89 ? -7.054 6.493 9.986 1.00 76.44 89 GLU A N 1
ATOM 720 C CA . GLU A 1 89 ? -6.942 7.902 9.599 1.00 76.44 89 GLU A CA 1
ATOM 721 C C . GLU A 1 89 ? -7.023 8.839 10.812 1.00 76.44 89 GLU A C 1
ATOM 723 O O . GLU A 1 89 ? -6.174 9.716 10.962 1.00 76.44 89 GLU A O 1
ATOM 728 N N . LYS A 1 90 ? -8.005 8.643 11.702 1.00 78.50 90 LYS A N 1
ATOM 729 C CA . LYS A 1 90 ? -8.263 9.552 12.832 1.00 78.50 90 LYS A CA 1
ATOM 730 C C . LYS A 1 90 ? -7.344 9.323 14.022 1.00 78.50 90 LYS A C 1
ATOM 732 O O . LYS A 1 90 ? -6.852 10.282 14.603 1.00 78.50 90 LYS A O 1
ATOM 737 N N . GLN A 1 91 ? -7.120 8.066 14.394 1.00 74.56 91 GLN A N 1
ATOM 738 C CA . GLN A 1 91 ? -6.350 7.721 15.595 1.00 74.56 91 GLN A CA 1
ATOM 739 C C . GLN A 1 91 ? -4.897 7.380 15.280 1.00 74.56 91 GLN A C 1
ATOM 741 O O . GLN A 1 91 ? -4.134 7.039 16.180 1.00 74.56 91 GLN A O 1
ATOM 746 N N . LYS A 1 92 ? -4.514 7.419 13.993 1.00 69.81 92 LYS A N 1
ATOM 747 C CA . LYS A 1 92 ? -3.232 6.884 13.506 1.00 69.81 92 LYS A CA 1
ATOM 748 C C . LYS A 1 92 ? -2.993 5.455 14.010 1.00 69.81 92 LYS A C 1
ATOM 750 O O . LYS A 1 92 ? -1.858 5.010 14.167 1.00 69.81 92 LYS A O 1
ATOM 755 N N . GLU A 1 93 ? -4.082 4.731 14.272 1.00 70.25 93 GLU A N 1
ATOM 756 C CA . GLU A 1 93 ? -4.069 3.449 14.952 1.00 70.25 93 GLU A CA 1
ATOM 757 C C . GLU A 1 93 ? -4.512 2.354 13.986 1.00 70.25 93 GLU A C 1
ATOM 759 O O . GLU A 1 93 ? -5.615 2.375 13.443 1.00 70.25 93 GLU A O 1
ATOM 764 N N . TYR A 1 94 ? -3.660 1.351 13.777 1.00 71.56 94 TYR A N 1
ATOM 765 C CA . TYR A 1 94 ? -4.047 0.213 12.956 1.00 71.56 94 TYR A CA 1
ATOM 766 C C . TYR A 1 94 ? -4.887 -0.795 13.749 1.00 71.56 94 TYR A C 1
ATOM 768 O O . TYR A 1 94 ? -4.514 -1.207 14.853 1.00 71.56 94 TYR A O 1
ATOM 776 N N . VAL A 1 95 ? -5.989 -1.234 13.139 1.00 72.75 95 VAL A N 1
ATOM 777 C CA . VAL A 1 95 ? -6.938 -2.199 13.703 1.00 72.75 95 VAL A CA 1
ATOM 778 C C . VAL A 1 95 ? -7.273 -3.252 12.649 1.00 72.75 95 VAL A C 1
ATOM 780 O O . VAL A 1 95 ? -7.440 -2.931 11.477 1.00 72.75 95 VAL A O 1
ATOM 783 N N . THR A 1 96 ? -7.379 -4.528 13.023 1.00 74.06 96 THR A N 1
ATOM 784 C CA . THR A 1 96 ? -7.794 -5.571 12.069 1.00 74.06 96 THR A CA 1
ATOM 785 C C . THR A 1 96 ? -9.315 -5.623 11.924 1.00 74.06 96 THR A C 1
ATOM 787 O O . THR A 1 96 ? -10.055 -5.252 12.833 1.00 74.06 96 THR A O 1
ATOM 790 N N . GLN A 1 97 ? -9.808 -6.162 10.804 1.00 73.94 97 GLN A N 1
ATOM 791 C CA . GLN A 1 97 ? -11.245 -6.402 10.628 1.00 73.94 97 GLN A CA 1
ATOM 792 C C . GLN A 1 97 ? -11.803 -7.347 11.707 1.00 73.94 97 GLN A C 1
ATOM 794 O O . GLN A 1 97 ? -12.911 -7.141 12.194 1.00 73.94 97 GLN A O 1
ATOM 799 N N . ARG A 1 98 ? -11.003 -8.339 12.125 1.00 73.31 98 ARG A N 1
ATOM 800 C CA . ARG A 1 98 ? -11.333 -9.252 13.225 1.00 73.31 98 ARG A CA 1
ATOM 801 C C . ARG A 1 98 ? -11.467 -8.508 14.550 1.00 73.31 98 ARG A C 1
ATOM 803 O O . ARG A 1 98 ? -12.423 -8.748 15.273 1.00 73.31 98 ARG A O 1
ATOM 810 N N . THR A 1 99 ? -10.566 -7.571 14.842 1.00 76.19 99 THR A N 1
ATOM 811 C CA . THR A 1 99 ? -10.655 -6.729 16.040 1.00 76.19 99 THR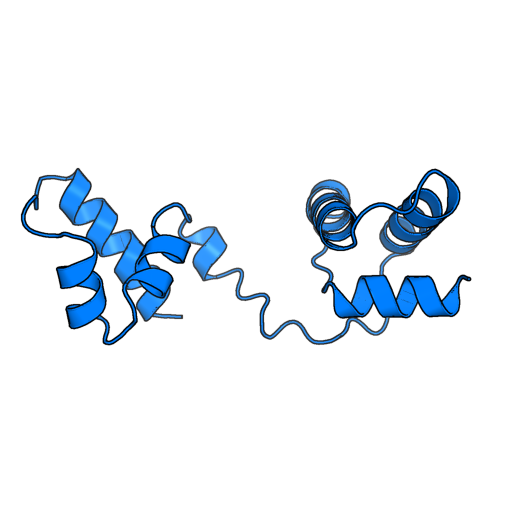 A CA 1
ATOM 812 C C . THR A 1 99 ? -11.934 -5.887 16.031 1.00 76.19 99 THR A C 1
ATOM 814 O O . THR A 1 99 ? -12.652 -5.901 17.023 1.00 76.19 99 THR A O 1
ATOM 817 N N . VAL A 1 100 ? -12.278 -5.236 14.912 1.00 78.44 100 VAL A N 1
ATOM 818 C CA . VAL A 1 100 ? -13.542 -4.476 14.798 1.00 78.44 100 VAL A CA 1
ATOM 819 C C . VAL A 1 100 ? -14.755 -5.376 15.055 1.00 78.44 100 VAL A C 1
ATOM 821 O O . VAL A 1 100 ? -15.643 -5.007 15.816 1.00 78.44 100 VAL A O 1
ATOM 824 N N . ASN A 1 101 ? -14.784 -6.572 14.461 1.00 79.00 101 ASN A N 1
ATOM 825 C CA . ASN A 1 101 ? -15.890 -7.515 14.642 1.00 79.00 101 ASN A CA 1
ATOM 826 C C . ASN A 1 101 ? -15.995 -8.027 16.087 1.00 79.00 101 ASN A C 1
ATOM 828 O O . ASN A 1 101 ? -17.095 -8.084 16.624 1.00 79.00 101 ASN A O 1
ATOM 832 N N . ASN A 1 102 ? -14.870 -8.355 16.728 1.00 78.44 102 ASN A N 1
ATOM 833 C CA . ASN A 1 102 ? -14.851 -8.790 18.126 1.00 78.44 102 ASN A CA 1
ATOM 834 C C . ASN A 1 102 ? -15.387 -7.702 19.064 1.00 78.44 102 ASN A C 1
ATOM 836 O O . ASN A 1 102 ? -16.133 -8.011 19.984 1.00 78.44 102 ASN A O 1
ATOM 840 N N . TYR A 1 103 ? -15.022 -6.438 18.826 1.00 77.81 103 TYR A N 1
ATOM 841 C CA . TYR A 1 103 ? -15.539 -5.315 19.609 1.00 77.81 103 TYR A CA 1
ATOM 842 C C . TYR A 1 103 ? -17.039 -5.107 19.386 1.00 77.81 103 TYR A C 1
ATOM 844 O O . TYR A 1 103 ? -17.777 -4.966 20.350 1.00 77.81 103 TYR A O 1
ATOM 852 N N . ARG A 1 104 ? -17.516 -5.202 18.140 1.00 79.00 104 ARG A N 1
ATOM 853 C CA . ARG A 1 104 ? -18.956 -5.149 17.834 1.00 79.00 104 ARG A CA 1
ATOM 854 C C . ARG A 1 104 ? -19.767 -6.254 18.509 1.00 79.00 104 ARG A C 1
ATOM 856 O O . ARG A 1 104 ? -20.893 -6.000 18.895 1.00 79.00 104 ARG A O 1
ATOM 863 N N . HIS A 1 105 ? -19.212 -7.459 18.629 1.00 76.56 105 HIS A N 1
ATOM 864 C CA . HIS A 1 105 ? -19.862 -8.578 19.321 1.00 76.56 105 HIS A CA 1
ATOM 865 C C . HIS A 1 105 ? -19.831 -8.475 20.849 1.00 76.56 105 HIS A C 1
ATOM 867 O O . HIS A 1 105 ? -20.575 -9.192 21.499 1.00 76.56 105 HIS A O 1
ATOM 873 N N . ARG A 1 106 ? -18.938 -7.661 21.426 1.00 70.31 106 ARG A N 1
ATOM 874 C CA . ARG A 1 106 ? -18.907 -7.406 22.875 1.00 70.31 106 ARG A CA 1
ATOM 875 C C . ARG A 1 106 ? -19.849 -6.279 23.299 1.00 70.31 106 ARG A C 1
ATOM 877 O O . ARG A 1 106 ? -20.239 -6.247 24.455 1.00 70.31 106 ARG A O 1
ATOM 884 N N . GLU A 1 107 ? -20.122 -5.345 22.392 1.00 63.62 107 GLU A N 1
ATOM 885 C CA . GLU A 1 107 ? -20.894 -4.120 22.648 1.00 63.62 107 GLU A CA 1
ATOM 886 C C . GLU A 1 107 ? -22.371 -4.219 22.233 1.00 63.62 107 GLU A C 1
ATOM 888 O O . GLU A 1 107 ? -23.156 -3.361 22.625 1.00 63.62 107 GLU A O 1
ATOM 893 N N . GLY A 1 108 ? -22.740 -5.215 21.420 1.00 51.66 108 GLY A N 1
ATOM 894 C CA . GLY A 1 108 ? -24.130 -5.529 21.067 1.00 51.66 108 GLY A CA 1
ATOM 895 C C . GLY A 1 108 ? -24.601 -6.783 21.776 1.00 51.66 108 GLY A C 1
ATOM 896 O O . GLY A 1 108 ? -25.810 -6.845 22.073 1.00 51.66 108 GLY A O 1
#

Sequence (108 aa):
MVDRIKCIAFREARDAGATFINRQWMADKIHRTTRFVSNWWKKSYGQCFADYSNVGTKLKLSEAGQDIIRKASDQQRRSSSVVRKEIAEKQKEYVTQRTVNNYRHREG

Foldseek 3Di:
DVLLVLLQVLLVVCVVPPVVRDLVNSCVVSVHDSVVSVVSNPDDPVVVVVPVVPVPQDPDDDPVLLVLLVVCVPPDVDQLVVSQVVCCVPVVDGHDSVNSVVSVVVVD

pLDDT: mean 79.51, std 12.09, range [44.28, 95.5]